Protein AF-A0A9Q5QVR5-F1 (afdb_monomer_lite)

Radius of gyration: 12.34 Å; chains: 1; bounding box: 30×35×25 Å

pLDDT: mean 87.03, std 11.25, range [39.72, 94.0]

Sequence (80 aa):
MSEERQNQYFNLIDELLKCPNGQEPEVLEAQPELIDSGLIHTMLQVATMFAHEGNQDGAQFLFFIARELAKQLGLYPDLS

Secondary structure (DSSP, 8-state):
--HHHHHHHHHHHHHHHHSPTT-HHHHHHT-GGG-SHHHHHHHHHHHHHHHHTT-HHHHHHHHHHHHHHHHHTT-S----

Organism: NCBI:txid1170768

Structure (mmCIF, N/CA/C/O backbone):
data_AF-A0A9Q5QVR5-F1
#
_entry.id   AF-A0A9Q5QVR5-F1
#
loop_
_atom_site.group_PDB
_atom_site.id
_atom_site.type_symbol
_atom_site.label_atom_id
_atom_site.label_alt_id
_atom_site.label_comp_id
_atom_site.label_asym_id
_atom_site.label_entity_id
_atom_site.label_seq_id
_atom_site.pdbx_PDB_ins_code
_atom_site.Cartn_x
_atom_site.Cartn_y
_atom_site.Cartn_z
_atom_site.occupancy
_atom_site.B_iso_or_equiv
_atom_site.auth_seq_id
_atom_site.auth_comp_id
_atom_site.auth_asym_id
_atom_site.auth_atom_id
_atom_site.pdbx_PDB_model_num
ATOM 1 N N . MET A 1 1 ? -11.364 13.033 -7.741 1.00 56.25 1 MET A N 1
ATOM 2 C CA . MET A 1 1 ? -10.249 12.842 -6.795 1.00 56.25 1 MET A CA 1
ATOM 3 C C . MET A 1 1 ? -9.763 14.219 -6.404 1.00 56.25 1 MET A C 1
ATOM 5 O O . MET A 1 1 ? -9.339 14.944 -7.291 1.00 56.25 1 MET A O 1
ATOM 9 N N . SER A 1 2 ? -9.920 14.618 -5.144 1.00 75.31 2 SER A N 1
ATOM 10 C CA . SER A 1 2 ? -9.310 15.861 -4.657 1.00 75.31 2 SER A CA 1
ATOM 11 C C . SER A 1 2 ? -7.812 15.624 -4.467 1.00 75.31 2 SER A C 1
ATOM 13 O O . SER A 1 2 ? -7.430 14.532 -4.045 1.00 75.31 2 SER A O 1
ATOM 15 N N . GLU A 1 3 ? -6.978 16.623 -4.755 1.00 80.12 3 GLU A N 1
ATOM 16 C CA . GLU A 1 3 ? -5.515 16.562 -4.565 1.00 80.12 3 GLU A CA 1
ATOM 17 C C . GLU A 1 3 ? -5.135 16.108 -3.145 1.00 80.12 3 GLU A C 1
ATOM 19 O O . GLU A 1 3 ? -4.182 15.358 -2.956 1.00 80.12 3 GLU A O 1
ATOM 24 N N . GLU A 1 4 ? -5.940 16.474 -2.148 1.00 85.38 4 GLU A N 1
ATOM 25 C CA . GLU A 1 4 ? -5.787 16.052 -0.753 1.00 85.38 4 GLU A CA 1
ATOM 26 C C . GLU A 1 4 ? -5.814 14.524 -0.585 1.00 85.38 4 GLU A C 1
ATOM 28 O O . GLU A 1 4 ? -4.921 13.951 0.033 1.00 85.38 4 GLU A O 1
ATOM 33 N N . ARG A 1 5 ? -6.763 13.839 -1.235 1.00 86.69 5 ARG A N 1
ATOM 34 C CA . ARG A 1 5 ? -6.911 12.378 -1.139 1.00 86.69 5 ARG A CA 1
ATOM 35 C C . ARG A 1 5 ? -5.754 11.645 -1.815 1.00 86.69 5 ARG A C 1
ATOM 37 O O . ARG A 1 5 ? -5.299 10.615 -1.332 1.00 86.69 5 ARG A O 1
ATOM 44 N N . GLN A 1 6 ? -5.256 12.193 -2.922 1.00 87.88 6 GLN A N 1
ATOM 45 C CA . GLN A 1 6 ? -4.089 11.643 -3.604 1.00 87.88 6 GLN A CA 1
ATOM 46 C C . GLN A 1 6 ? -2.821 11.791 -2.752 1.00 87.88 6 GLN A C 1
ATOM 48 O O . GLN A 1 6 ? -2.056 10.835 -2.640 1.00 87.88 6 GLN A O 1
ATOM 53 N N . ASN A 1 7 ? -2.632 12.935 -2.088 1.00 90.12 7 ASN A N 1
ATOM 54 C CA . ASN A 1 7 ? -1.538 13.112 -1.131 1.00 90.12 7 ASN A CA 1
ATOM 55 C C . ASN A 1 7 ? -1.641 12.140 0.051 1.00 90.12 7 ASN A C 1
ATOM 57 O O . ASN A 1 7 ? -0.630 11.569 0.450 1.00 90.12 7 ASN A O 1
ATOM 61 N N . GLN A 1 8 ? -2.847 11.889 0.569 1.00 92.88 8 GLN A N 1
ATOM 62 C CA . GLN A 1 8 ? -3.053 10.890 1.621 1.00 92.88 8 GLN A CA 1
ATOM 63 C C . GLN A 1 8 ? -2.665 9.477 1.166 1.00 92.88 8 GLN A C 1
ATOM 65 O O . GLN A 1 8 ? -2.016 8.757 1.920 1.00 92.88 8 GLN A O 1
ATOM 70 N N . TYR A 1 9 ? -2.990 9.091 -0.072 1.00 93.62 9 TYR A N 1
ATOM 71 C CA . TYR A 1 9 ? -2.551 7.807 -0.628 1.00 93.62 9 TYR A CA 1
ATOM 72 C C . TYR A 1 9 ? -1.033 7.709 -0.725 1.00 93.62 9 TYR A C 1
ATOM 74 O O . TYR A 1 9 ? -0.469 6.703 -0.306 1.00 93.62 9 TYR A O 1
ATOM 82 N N . PHE A 1 10 ? -0.362 8.746 -1.228 1.00 92.31 10 PHE A N 1
ATOM 83 C CA . PHE A 1 10 ? 1.100 8.760 -1.279 1.00 92.31 10 PHE A CA 1
ATOM 84 C C . PHE A 1 10 ? 1.727 8.698 0.113 1.00 92.31 10 PHE A C 1
ATOM 86 O O . PHE A 1 10 ? 2.676 7.946 0.304 1.00 92.31 10 PHE A O 1
ATOM 93 N N . ASN A 1 11 ? 1.175 9.423 1.086 1.00 92.94 11 ASN A N 1
ATOM 94 C CA . ASN A 1 11 ? 1.658 9.388 2.463 1.00 92.94 11 ASN A CA 1
ATOM 95 C C . ASN A 1 11 ? 1.485 7.996 3.085 1.00 92.94 11 ASN A C 1
ATOM 97 O O . ASN A 1 11 ? 2.406 7.487 3.709 1.00 92.94 11 ASN A O 1
ATOM 101 N N . LEU A 1 12 ? 0.336 7.351 2.865 1.00 93.00 12 LEU A N 1
ATOM 102 C CA . LEU A 1 12 ? 0.085 5.985 3.325 1.00 93.00 12 LEU A CA 1
ATOM 103 C C . LEU A 1 12 ? 1.047 4.978 2.672 1.00 93.00 12 LEU A C 1
ATOM 105 O O . LEU A 1 12 ? 1.562 4.090 3.341 1.00 93.00 12 LEU A O 1
ATOM 109 N N . ILE A 1 13 ? 1.318 5.122 1.374 1.00 92.81 13 ILE A N 1
ATOM 110 C CA . ILE A 1 13 ? 2.273 4.275 0.646 1.00 92.81 13 ILE A CA 1
ATOM 111 C C . ILE A 1 13 ? 3.698 4.463 1.177 1.00 92.81 13 ILE A C 1
ATOM 113 O O . ILE A 1 13 ? 4.421 3.487 1.357 1.00 92.81 13 ILE A O 1
ATOM 117 N N . ASP A 1 14 ? 4.104 5.704 1.432 1.00 92.06 14 ASP A N 1
ATOM 118 C CA . ASP A 1 14 ? 5.413 6.022 2.001 1.00 92.06 14 ASP A CA 1
ATOM 119 C C . ASP A 1 14 ? 5.566 5.457 3.424 1.00 92.06 14 ASP A C 1
ATOM 121 O O . ASP A 1 14 ? 6.585 4.836 3.724 1.00 92.06 14 ASP A O 1
ATOM 125 N N . GLU A 1 15 ? 4.531 5.568 4.263 1.00 92.00 15 GLU A N 1
ATOM 126 C CA . GLU A 1 15 ? 4.483 4.939 5.591 1.00 92.00 15 GLU A CA 1
ATOM 127 C C . GLU A 1 15 ? 4.624 3.415 5.492 1.00 92.00 15 GLU A C 1
ATOM 129 O O . GLU A 1 15 ? 5.416 2.826 6.223 1.00 92.00 15 GLU A O 1
ATOM 134 N N . LEU A 1 16 ? 3.928 2.775 4.545 1.00 91.44 16 LEU A N 1
A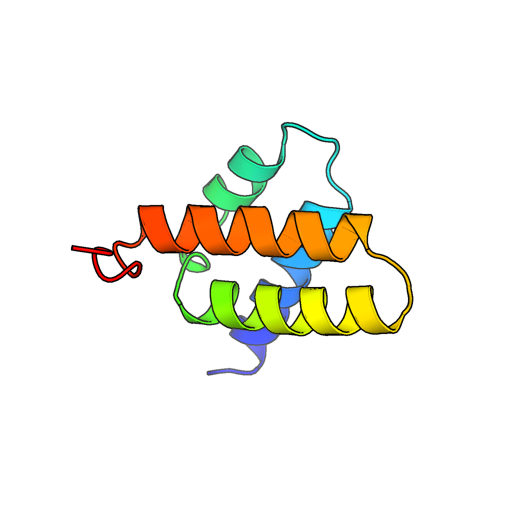TOM 135 C CA . LEU A 1 16 ? 4.034 1.332 4.305 1.00 91.44 16 LEU A CA 1
ATOM 136 C C . LEU A 1 16 ? 5.442 0.903 3.887 1.00 91.44 16 LEU A C 1
ATOM 138 O O . LEU A 1 16 ? 5.919 -0.135 4.329 1.00 91.44 16 LEU A O 1
ATOM 142 N N . LEU A 1 17 ? 6.111 1.697 3.050 1.00 90.00 17 LEU A N 1
ATOM 143 C CA . LEU A 1 17 ? 7.478 1.423 2.599 1.00 90.00 17 LEU A CA 1
ATOM 144 C C . LEU A 1 17 ? 8.526 1.651 3.698 1.00 90.00 17 LEU A C 1
ATOM 146 O O . LEU A 1 17 ? 9.588 1.029 3.670 1.00 90.00 17 LEU A O 1
ATOM 150 N N . LYS A 1 18 ? 8.256 2.566 4.635 1.00 89.38 18 LYS A N 1
ATOM 151 C CA . LYS A 1 18 ? 9.143 2.890 5.762 1.00 89.38 18 LYS A CA 1
ATOM 152 C C . LYS A 1 18 ? 8.912 2.006 6.981 1.00 89.38 18 LYS A C 1
ATOM 154 O O . LYS A 1 18 ? 9.823 1.867 7.800 1.00 89.38 18 LYS A O 1
ATOM 159 N N . CYS A 1 19 ? 7.718 1.441 7.121 1.00 88.19 19 CYS A N 1
ATOM 160 C CA . CYS A 1 19 ? 7.402 0.545 8.218 1.00 88.19 19 CYS A CA 1
ATOM 161 C C . CYS A 1 19 ? 8.209 -0.755 8.122 1.00 88.19 19 CYS A C 1
ATOM 163 O O . CYS A 1 19 ? 8.486 -1.253 7.028 1.00 88.19 19 CYS A O 1
ATOM 165 N N . PRO A 1 20 ? 8.618 -1.324 9.266 1.00 84.25 20 PRO A N 1
ATOM 166 C CA . PRO A 1 20 ? 9.254 -2.627 9.274 1.00 84.25 20 PRO A CA 1
ATOM 167 C C . PRO A 1 20 ? 8.244 -3.704 8.867 1.00 84.25 20 PRO A C 1
ATOM 169 O O . PRO A 1 20 ? 7.042 -3.585 9.098 1.00 84.25 20 PRO A O 1
ATOM 172 N N . ASN A 1 21 ? 8.769 -4.780 8.284 1.00 79.12 21 ASN A N 1
ATOM 173 C CA . ASN A 1 21 ? 7.977 -5.924 7.840 1.00 79.12 21 ASN A CA 1
ATOM 174 C C . ASN A 1 21 ? 7.114 -6.479 8.989 1.00 79.12 21 ASN A C 1
ATOM 176 O O . ASN A 1 21 ? 7.637 -6.827 10.050 1.00 79.12 21 ASN A O 1
ATOM 180 N N . GLY A 1 22 ? 5.811 -6.587 8.751 1.00 80.81 22 GLY A N 1
ATOM 181 C CA . GLY A 1 22 ? 4.795 -7.027 9.703 1.00 80.81 22 GLY A CA 1
ATOM 182 C C . GLY A 1 22 ? 3.907 -5.913 10.267 1.00 80.81 22 GLY A C 1
ATOM 183 O O . GLY A 1 22 ? 2.922 -6.243 10.922 1.00 80.81 22 GLY A O 1
ATOM 184 N N . GLN A 1 23 ? 4.209 -4.634 10.016 1.00 88.44 23 GLN A N 1
ATOM 185 C CA . GLN A 1 23 ? 3.396 -3.498 10.486 1.00 88.44 23 GLN A CA 1
ATOM 186 C C . GLN A 1 23 ? 2.516 -2.876 9.394 1.00 88.44 23 GLN A C 1
ATOM 188 O O . GLN A 1 23 ? 1.692 -2.010 9.677 1.00 88.44 23 GLN A O 1
ATOM 193 N N . GLU A 1 24 ? 2.636 -3.344 8.151 1.00 89.81 24 GLU A N 1
ATOM 194 C CA . GLU A 1 24 ? 1.753 -2.967 7.047 1.00 89.81 24 GLU A CA 1
ATOM 195 C C . GLU A 1 24 ? 0.254 -3.019 7.388 1.00 89.81 24 GLU A C 1
ATOM 197 O O . GLU A 1 24 ? -0.439 -2.040 7.097 1.00 89.81 24 GLU A O 1
ATOM 202 N N . PRO A 1 25 ? -0.278 -4.102 8.000 1.00 86.94 25 PRO A N 1
ATOM 203 C CA . PRO A 1 25 ? -1.697 -4.158 8.334 1.00 86.94 25 PRO A CA 1
ATOM 204 C C . PRO A 1 25 ? -2.095 -3.081 9.345 1.00 86.94 25 PRO A C 1
ATOM 206 O O . PRO A 1 25 ? -3.118 -2.443 9.142 1.00 86.94 25 PRO A O 1
ATOM 209 N N . GLU A 1 26 ? -1.272 -2.791 10.359 1.00 90.00 26 GLU A N 1
ATOM 210 C CA . GLU A 1 26 ? -1.581 -1.753 11.356 1.00 90.00 26 GLU A CA 1
ATOM 211 C C . GLU A 1 26 ? -1.705 -0.364 10.708 1.00 90.00 26 GLU A C 1
ATOM 213 O O . GLU A 1 26 ? -2.614 0.404 11.023 1.00 90.00 26 GLU A O 1
ATOM 218 N N . VAL A 1 27 ? -0.812 -0.050 9.765 1.00 91.00 27 VAL A N 1
ATOM 219 C CA . VAL A 1 27 ? -0.808 1.221 9.022 1.00 91.00 27 VAL A CA 1
ATOM 220 C C . VAL A 1 27 ? -2.047 1.353 8.133 1.00 91.00 27 VAL A C 1
ATOM 222 O O . VAL A 1 27 ? -2.642 2.429 8.042 1.00 91.00 27 VAL A O 1
ATOM 225 N N . LEU A 1 28 ? -2.459 0.255 7.497 1.00 89.88 28 LEU A N 1
ATOM 226 C CA . LEU A 1 28 ? -3.680 0.184 6.694 1.00 89.88 28 LEU A CA 1
ATOM 227 C C . LEU A 1 28 ? -4.932 0.326 7.572 1.00 89.88 28 LEU A C 1
ATOM 229 O O . LEU A 1 28 ? -5.811 1.137 7.276 1.00 89.88 28 LEU A O 1
ATOM 233 N N . GLU A 1 29 ? -4.992 -0.409 8.681 1.00 87.75 29 GLU A N 1
ATOM 234 C CA . GLU A 1 29 ? -6.093 -0.381 9.648 1.00 87.75 29 GLU A CA 1
ATOM 235 C C . GLU A 1 29 ? -6.234 0.973 10.356 1.00 87.75 29 GLU A C 1
ATOM 237 O O . GLU A 1 29 ? -7.334 1.324 10.785 1.00 87.75 29 GLU A O 1
ATOM 242 N N . ALA A 1 30 ? -5.164 1.768 10.441 1.00 90.25 30 ALA A N 1
ATOM 243 C CA . ALA A 1 30 ? -5.217 3.127 10.972 1.00 90.25 30 ALA A CA 1
ATOM 244 C C . ALA A 1 30 ? -5.992 4.101 10.064 1.00 90.25 30 ALA A C 1
ATOM 246 O O . ALA A 1 30 ? -6.514 5.106 10.550 1.00 90.25 30 ALA A O 1
ATOM 247 N N . GLN A 1 31 ? -6.072 3.829 8.755 1.00 89.44 31 GLN A N 1
ATOM 248 C CA . GLN A 1 31 ? -6.696 4.716 7.764 1.00 89.44 31 GLN A CA 1
ATOM 249 C C . GLN A 1 31 ? -7.631 3.945 6.809 1.00 89.44 31 GLN A C 1
ATOM 251 O O . GLN A 1 31 ? -7.450 3.986 5.587 1.00 89.44 31 GLN A O 1
ATOM 256 N N . PRO A 1 32 ? -8.683 3.279 7.325 1.00 87.75 32 PRO A N 1
ATOM 257 C CA . PRO A 1 32 ? -9.567 2.436 6.518 1.00 87.75 32 PRO A CA 1
ATOM 258 C C . PRO A 1 32 ? -10.352 3.239 5.472 1.00 87.75 32 PRO A C 1
ATOM 260 O O . PRO A 1 32 ? -10.725 2.710 4.432 1.00 87.75 32 PRO A O 1
ATOM 263 N N . GLU A 1 33 ? -10.561 4.539 5.698 1.00 90.06 33 GLU A N 1
ATOM 264 C CA . GLU A 1 33 ? -11.200 5.450 4.739 1.00 90.06 33 GLU A CA 1
ATOM 265 C C . GLU A 1 33 ? -10.399 5.650 3.441 1.00 90.06 33 GLU A C 1
ATOM 267 O O . GLU A 1 33 ? -10.960 6.040 2.409 1.00 90.06 33 GLU A O 1
ATOM 272 N N . LEU A 1 34 ? -9.087 5.395 3.494 1.00 91.12 34 LEU A N 1
ATOM 273 C CA . LEU A 1 34 ? -8.197 5.471 2.344 1.00 91.12 34 LEU A CA 1
ATOM 274 C C . LEU A 1 34 ? -8.153 4.154 1.571 1.00 91.12 34 LEU A C 1
ATOM 276 O O . LEU A 1 34 ? -7.774 4.164 0.399 1.00 91.12 34 LEU A O 1
ATOM 280 N N . ILE A 1 35 ? -8.567 3.043 2.180 1.00 91.00 35 ILE A N 1
ATOM 281 C CA . ILE A 1 35 ? -8.575 1.732 1.538 1.00 91.00 35 ILE A CA 1
ATOM 282 C C . ILE A 1 35 ? -9.738 1.665 0.548 1.00 91.00 35 ILE A C 1
ATOM 284 O O . ILE A 1 35 ? -10.852 1.269 0.865 1.00 91.00 35 ILE A O 1
ATOM 288 N N . ASP A 1 36 ? -9.452 2.079 -0.681 1.00 91.56 36 ASP A N 1
ATOM 289 C CA . ASP A 1 36 ? -10.370 2.039 -1.813 1.00 91.56 36 ASP A CA 1
ATOM 290 C C . ASP A 1 36 ? -9.595 1.690 -3.097 1.00 91.56 36 ASP A C 1
ATOM 292 O O . ASP A 1 36 ? -8.360 1.678 -3.133 1.00 91.56 36 ASP A O 1
ATOM 296 N N . SER A 1 37 ? -10.321 1.471 -4.191 1.00 89.94 37 SER A N 1
ATOM 297 C CA . SER A 1 37 ? -9.786 1.336 -5.548 1.00 89.94 37 SER A CA 1
ATOM 298 C C . SER A 1 37 ? -8.752 2.415 -5.917 1.00 89.94 37 SER A C 1
ATOM 300 O O . SER A 1 37 ? -7.767 2.121 -6.597 1.00 89.94 37 SER A O 1
ATOM 302 N N . GLY A 1 38 ? -8.925 3.650 -5.428 1.00 90.62 38 GLY A N 1
ATOM 303 C CA . GLY A 1 38 ? -7.989 4.757 -5.652 1.00 90.62 38 GLY A CA 1
ATOM 304 C C . GLY A 1 38 ? -6.595 4.533 -5.050 1.00 90.62 38 GLY A C 1
ATOM 305 O O . GLY A 1 38 ? -5.589 4.833 -5.700 1.00 90.62 38 GLY A O 1
ATOM 306 N N . LEU A 1 39 ? -6.519 3.958 -3.847 1.00 92.62 39 LEU A N 1
ATOM 307 C CA . LEU A 1 39 ? -5.250 3.616 -3.201 1.00 92.62 39 LEU A CA 1
ATOM 308 C C . LEU A 1 39 ? -4.543 2.493 -3.959 1.00 92.62 39 LEU A C 1
ATOM 310 O O . LEU A 1 39 ? -3.363 2.621 -4.273 1.00 92.62 39 LEU A O 1
ATOM 314 N N . ILE A 1 40 ? -5.283 1.440 -4.322 1.00 92.31 40 ILE A N 1
ATOM 315 C CA . ILE A 1 40 ? -4.766 0.305 -5.104 1.00 92.31 40 ILE A CA 1
ATOM 316 C C . ILE A 1 40 ? -4.140 0.804 -6.407 1.00 92.31 40 ILE A C 1
ATOM 318 O O . ILE A 1 40 ? -3.022 0.426 -6.751 1.00 92.31 40 ILE A O 1
ATOM 322 N N . HIS A 1 41 ? -4.835 1.686 -7.124 1.00 91.44 41 HIS A N 1
ATOM 323 C CA . HIS A 1 41 ? -4.331 2.213 -8.387 1.00 91.44 41 HIS A CA 1
ATOM 324 C C . HIS A 1 41 ? -3.050 3.038 -8.188 1.00 91.44 41 HIS A C 1
ATOM 326 O O . HIS A 1 41 ? -2.097 2.892 -8.951 1.00 91.44 41 HIS A O 1
ATOM 332 N N . THR A 1 42 ? -2.989 3.829 -7.113 1.00 93.00 42 THR A N 1
ATOM 333 C CA . THR A 1 42 ? -1.800 4.618 -6.758 1.00 93.00 42 THR A CA 1
ATOM 334 C C . THR A 1 42 ? -0.617 3.711 -6.397 1.00 93.00 42 THR A C 1
ATOM 336 O O . THR A 1 42 ? 0.489 3.920 -6.895 1.00 93.00 42 THR A O 1
ATOM 339 N N . MET A 1 43 ? -0.846 2.650 -5.615 1.00 93.31 43 MET A N 1
ATOM 340 C CA . MET A 1 43 ? 0.168 1.638 -5.289 1.00 93.31 43 MET A CA 1
ATOM 341 C C . MET A 1 43 ? 0.749 0.985 -6.543 1.00 93.31 43 MET A C 1
ATOM 343 O O . MET A 1 43 ? 1.963 0.847 -6.645 1.00 93.31 43 MET A O 1
ATOM 347 N N . LEU A 1 44 ? -0.091 0.629 -7.521 1.00 92.44 44 LEU A N 1
ATOM 348 C CA . LEU A 1 44 ? 0.360 0.049 -8.791 1.00 92.44 44 LEU A CA 1
ATOM 349 C C . LEU A 1 44 ? 1.220 1.026 -9.604 1.00 92.44 44 LEU A C 1
ATOM 351 O O . LEU A 1 44 ? 2.217 0.614 -10.204 1.00 92.44 44 LEU A O 1
ATOM 355 N N . GLN A 1 45 ? 0.870 2.316 -9.614 1.00 92.62 45 GLN A N 1
ATOM 356 C CA . GLN A 1 45 ? 1.679 3.340 -10.280 1.00 92.62 45 GLN A CA 1
ATOM 357 C C . GLN A 1 45 ? 3.062 3.474 -9.632 1.00 92.62 45 GLN A C 1
ATOM 359 O O . GLN A 1 45 ? 4.068 3.432 -10.342 1.00 92.62 45 GLN A O 1
ATOM 364 N N . VAL A 1 46 ? 3.123 3.571 -8.299 1.00 93.44 46 VAL A N 1
ATOM 365 C CA . VAL A 1 46 ? 4.394 3.657 -7.559 1.00 93.44 46 VAL A CA 1
ATOM 366 C C . VAL A 1 46 ? 5.208 2.371 -7.725 1.00 93.44 46 VAL A C 1
ATOM 368 O O . VAL A 1 46 ? 6.403 2.440 -7.996 1.00 93.44 46 VAL A O 1
ATOM 371 N N . ALA A 1 47 ? 4.569 1.200 -7.673 1.00 93.31 47 ALA A N 1
ATOM 372 C CA . ALA A 1 47 ? 5.224 -0.085 -7.911 1.00 93.31 47 ALA A CA 1
ATOM 373 C C . ALA A 1 47 ? 5.874 -0.153 -9.300 1.00 93.31 47 ALA A C 1
ATOM 375 O O . ALA A 1 47 ? 7.011 -0.598 -9.446 1.00 93.31 47 ALA A O 1
ATOM 376 N N . THR A 1 48 ? 5.169 0.323 -10.328 1.00 93.25 48 THR A N 1
ATOM 377 C CA . THR A 1 48 ? 5.688 0.362 -11.702 1.00 93.25 48 THR A CA 1
ATOM 378 C C . THR A 1 48 ? 6.891 1.300 -11.810 1.00 93.25 48 THR A C 1
ATOM 380 O O . THR A 1 48 ? 7.892 0.948 -12.433 1.00 93.25 48 THR A O 1
ATOM 383 N N . MET A 1 49 ? 6.821 2.468 -11.163 1.00 93.44 49 MET A N 1
ATOM 384 C CA . MET A 1 49 ? 7.941 3.409 -11.087 1.00 93.44 49 MET A CA 1
ATOM 385 C C . MET A 1 49 ? 9.154 2.773 -10.396 1.00 93.44 49 MET A C 1
ATOM 387 O O . MET A 1 49 ? 10.248 2.789 -10.951 1.00 93.44 49 MET A O 1
ATOM 391 N N . PHE A 1 50 ? 8.950 2.114 -9.257 1.00 93.56 50 PHE A N 1
ATOM 392 C CA . PHE A 1 50 ? 10.009 1.425 -8.522 1.00 93.56 50 PHE A CA 1
ATOM 393 C C . PHE A 1 50 ? 10.671 0.328 -9.360 1.00 93.56 50 PHE A C 1
ATOM 395 O O . PHE A 1 50 ? 11.897 0.229 -9.389 1.00 93.56 50 PHE A O 1
ATOM 402 N N . ALA A 1 51 ? 9.883 -0.4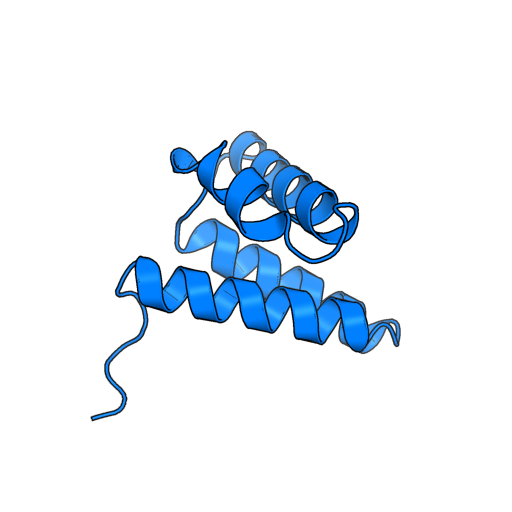52 -10.105 1.00 92.69 51 ALA A N 1
ATOM 403 C CA . ALA A 1 51 ? 10.414 -1.465 -11.012 1.00 92.69 51 ALA A CA 1
ATOM 404 C C . ALA A 1 51 ? 11.289 -0.846 -12.117 1.00 92.69 51 ALA A C 1
ATOM 406 O O . ALA A 1 51 ? 12.326 -1.411 -12.463 1.00 92.69 51 ALA A O 1
ATOM 407 N N . HIS A 1 52 ? 10.901 0.321 -12.643 1.00 93.19 52 HIS A N 1
ATOM 408 C CA . HIS A 1 52 ? 11.690 1.067 -13.628 1.00 93.19 52 HIS A CA 1
ATOM 409 C C . HIS A 1 52 ? 12.986 1.642 -13.040 1.00 93.19 52 HIS A C 1
ATOM 411 O O . HIS A 1 52 ? 14.002 1.677 -13.729 1.00 93.19 52 HIS A O 1
ATOM 417 N N . GLU A 1 53 ? 12.970 2.061 -11.775 1.00 92.00 53 GLU A N 1
ATOM 418 C CA . GLU A 1 53 ? 14.149 2.568 -11.057 1.00 92.00 53 GLU A CA 1
ATOM 419 C C . GLU A 1 53 ? 15.100 1.452 -10.583 1.00 92.00 53 GLU A C 1
ATOM 421 O O . GLU A 1 53 ? 16.177 1.729 -10.058 1.00 92.00 53 GLU A O 1
ATOM 426 N N . GLY A 1 54 ? 14.733 0.183 -10.791 1.00 93.31 54 GLY A N 1
ATOM 427 C CA . GLY A 1 54 ? 15.509 -0.983 -10.364 1.00 93.31 54 GLY A CA 1
ATOM 428 C C . GLY A 1 54 ? 15.217 -1.442 -8.933 1.00 93.31 54 GLY A C 1
ATOM 429 O O . GLY A 1 54 ? 15.837 -2.393 -8.463 1.00 93.31 54 GLY A O 1
ATOM 430 N N . ASN A 1 55 ? 14.249 -0.825 -8.251 1.00 91.75 55 ASN A N 1
ATOM 431 C CA . ASN A 1 55 ? 13.778 -1.232 -6.930 1.00 91.75 55 ASN A CA 1
ATOM 432 C C . ASN A 1 55 ? 12.686 -2.308 -7.046 1.00 91.75 55 ASN A C 1
ATOM 434 O O . ASN A 1 55 ? 11.497 -2.062 -6.821 1.00 91.75 55 ASN A O 1
ATOM 438 N N . GLN A 1 56 ? 13.092 -3.517 -7.439 1.00 91.06 56 GLN A N 1
ATOM 439 C CA . GLN A 1 56 ? 12.161 -4.633 -7.619 1.00 91.06 56 GLN A CA 1
ATOM 440 C C . GLN A 1 56 ? 11.504 -5.068 -6.305 1.00 91.06 56 GLN A C 1
ATOM 442 O O . GLN A 1 56 ? 10.321 -5.403 -6.312 1.00 91.06 56 GLN A O 1
ATOM 447 N N . ASP A 1 57 ? 12.231 -5.015 -5.188 1.00 90.75 57 ASP A N 1
ATOM 448 C CA . ASP A 1 57 ? 11.716 -5.387 -3.869 1.00 90.75 57 ASP A CA 1
ATOM 449 C C . ASP A 1 57 ? 10.537 -4.502 -3.457 1.00 90.75 57 ASP A C 1
ATOM 451 O O . ASP A 1 57 ? 9.457 -5.006 -3.139 1.00 90.75 57 ASP A O 1
ATOM 455 N N . GLY A 1 58 ? 10.697 -3.176 -3.544 1.00 90.12 58 GLY A N 1
ATOM 456 C CA . GLY A 1 58 ? 9.616 -2.246 -3.221 1.00 90.12 58 GLY A CA 1
ATOM 457 C C . GLY A 1 58 ? 8.455 -2.320 -4.220 1.00 90.12 58 GLY A C 1
ATOM 458 O O . GLY A 1 58 ? 7.293 -2.224 -3.825 1.00 90.12 58 GLY A O 1
ATOM 459 N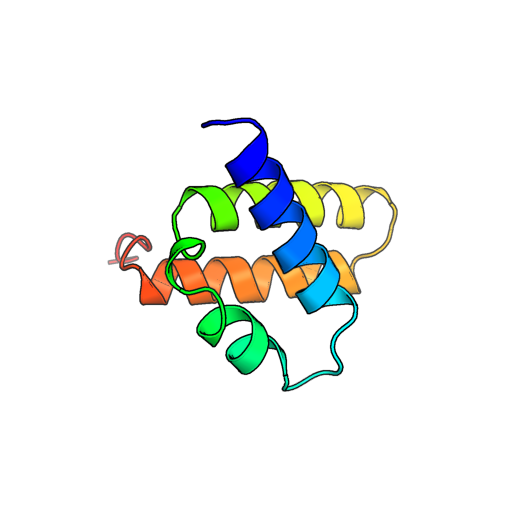 N . ALA A 1 59 ? 8.737 -2.574 -5.502 1.00 94.00 59 ALA A N 1
ATOM 460 C CA . ALA A 1 59 ? 7.692 -2.806 -6.497 1.00 94.00 59 ALA A CA 1
ATOM 461 C C . ALA A 1 59 ? 6.848 -4.048 -6.171 1.00 94.00 59 ALA A C 1
ATOM 463 O O . ALA A 1 59 ? 5.617 -3.990 -6.176 1.00 94.00 59 ALA A O 1
ATOM 464 N N . GLN A 1 60 ? 7.502 -5.169 -5.859 1.00 92.56 60 GLN A N 1
ATOM 465 C CA . GLN A 1 60 ? 6.833 -6.424 -5.528 1.00 92.56 60 GLN A CA 1
ATOM 466 C C . GLN A 1 60 ? 6.025 -6.302 -4.233 1.00 92.56 60 GLN A C 1
ATOM 468 O O . GLN A 1 60 ? 4.904 -6.805 -4.160 1.00 92.56 60 GLN A O 1
ATOM 473 N N . PHE A 1 61 ? 6.569 -5.593 -3.245 1.00 92.19 61 PHE A N 1
ATOM 474 C CA . PHE A 1 61 ? 5.893 -5.278 -1.994 1.00 92.19 61 PHE A CA 1
ATOM 475 C C . PHE A 1 61 ? 4.584 -4.510 -2.222 1.00 92.19 61 PHE A C 1
ATOM 477 O O . PHE A 1 61 ? 3.515 -4.967 -1.817 1.00 92.19 61 PHE A O 1
ATOM 484 N N . LEU A 1 62 ? 4.634 -3.393 -2.952 1.00 93.50 62 LEU A N 1
ATOM 485 C CA . LEU A 1 62 ? 3.439 -2.599 -3.247 1.00 93.50 62 LEU A CA 1
ATOM 486 C C . LEU A 1 62 ? 2.405 -3.388 -4.053 1.00 93.50 62 LEU A C 1
ATOM 488 O O . LEU A 1 62 ? 1.207 -3.275 -3.799 1.00 93.50 62 LEU A O 1
ATOM 492 N N . PHE A 1 63 ? 2.852 -4.226 -4.991 1.00 92.06 63 PHE A N 1
ATOM 493 C CA . PHE A 1 63 ? 1.963 -5.088 -5.768 1.00 92.06 63 PHE A CA 1
ATOM 494 C C . PHE A 1 63 ? 1.263 -6.137 -4.892 1.00 92.06 63 PHE A C 1
ATOM 496 O O . PHE A 1 63 ? 0.080 -6.427 -5.087 1.00 92.06 63 PHE A O 1
ATOM 503 N N . PHE A 1 64 ?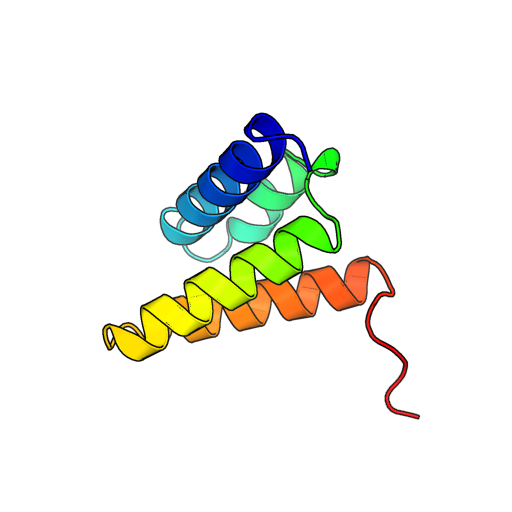 1.985 -6.701 -3.920 1.00 91.94 64 PHE A N 1
ATOM 504 C CA . PHE A 1 64 ? 1.441 -7.655 -2.960 1.00 91.94 64 PHE A CA 1
ATOM 505 C C . PHE A 1 64 ? 0.338 -7.016 -2.109 1.00 91.94 64 PHE A C 1
ATOM 507 O O . PHE A 1 64 ? -0.780 -7.536 -2.086 1.00 91.94 64 PHE A O 1
ATOM 514 N N . ILE A 1 65 ? 0.613 -5.853 -1.510 1.00 91.75 65 ILE A N 1
ATOM 515 C CA . ILE A 1 65 ? -0.364 -5.118 -0.696 1.00 91.75 65 ILE A CA 1
ATOM 516 C C . ILE A 1 65 ? -1.571 -4.699 -1.539 1.00 91.75 65 ILE A C 1
ATOM 518 O O . ILE A 1 65 ? -2.708 -4.979 -1.168 1.00 91.75 65 ILE A O 1
ATOM 522 N N . ALA A 1 66 ? -1.351 -4.112 -2.718 1.00 91.81 66 ALA A N 1
ATOM 523 C CA . ALA A 1 66 ? -2.429 -3.694 -3.614 1.00 91.81 66 ALA A CA 1
ATOM 524 C C . ALA A 1 66 ? -3.369 -4.859 -3.972 1.00 91.81 66 ALA A C 1
ATOM 526 O O . ALA A 1 66 ? -4.591 -4.701 -3.995 1.00 91.81 66 ALA A O 1
ATOM 527 N N . ARG A 1 67 ? -2.811 -6.052 -4.212 1.00 90.88 67 ARG A N 1
ATOM 528 C CA . ARG A 1 67 ? -3.591 -7.266 -4.479 1.00 90.88 67 ARG A CA 1
ATOM 529 C C . ARG A 1 67 ? -4.366 -7.736 -3.251 1.00 90.88 67 ARG A C 1
ATOM 531 O O . ARG A 1 67 ? -5.495 -8.200 -3.400 1.00 90.88 67 ARG A O 1
ATOM 538 N N . GLU A 1 68 ? -3.770 -7.675 -2.068 1.00 90.62 68 GLU A N 1
ATOM 539 C CA . GLU A 1 68 ? -4.444 -8.053 -0.828 1.00 90.62 68 GLU A CA 1
ATOM 540 C C . GLU A 1 68 ? -5.620 -7.119 -0.532 1.00 90.62 68 GLU A C 1
ATOM 542 O O . GLU A 1 68 ? -6.740 -7.591 -0.332 1.00 90.62 68 GLU A O 1
ATOM 547 N N . LEU A 1 69 ? -5.408 -5.808 -0.654 1.00 90.44 69 LEU A N 1
ATOM 548 C CA . LEU A 1 69 ? -6.459 -4.800 -0.533 1.00 90.44 69 LEU A CA 1
ATOM 549 C C . LEU A 1 69 ? -7.575 -5.007 -1.563 1.00 90.44 69 LEU A C 1
ATOM 551 O O . LEU A 1 69 ? -8.752 -4.944 -1.219 1.00 90.44 69 LEU A O 1
ATOM 555 N N . ALA A 1 70 ? -7.233 -5.325 -2.816 1.00 90.38 70 ALA A N 1
ATOM 556 C CA . ALA A 1 70 ? -8.229 -5.614 -3.848 1.00 90.38 70 ALA A CA 1
ATOM 557 C C . ALA A 1 70 ? -9.121 -6.811 -3.482 1.00 90.38 70 ALA A C 1
ATOM 559 O O . ALA A 1 70 ? -10.325 -6.780 -3.739 1.00 90.38 70 ALA A O 1
ATOM 560 N N . LYS A 1 71 ? -8.552 -7.851 -2.857 1.00 88.12 71 LYS A N 1
ATOM 561 C CA . LYS A 1 71 ? -9.327 -8.990 -2.343 1.00 88.12 71 LYS A CA 1
ATOM 562 C C . LYS A 1 71 ? -10.221 -8.580 -1.177 1.00 88.12 71 LYS A C 1
ATOM 564 O O . LYS A 1 71 ? -11.385 -8.962 -1.169 1.00 88.12 71 LYS A O 1
ATOM 569 N N . GLN A 1 72 ? -9.698 -7.807 -0.223 1.00 86.25 72 GLN A N 1
ATOM 570 C CA . GLN A 1 72 ? -10.474 -7.340 0.930 1.00 86.25 72 GLN A CA 1
ATOM 571 C C . GLN A 1 72 ? -11.668 -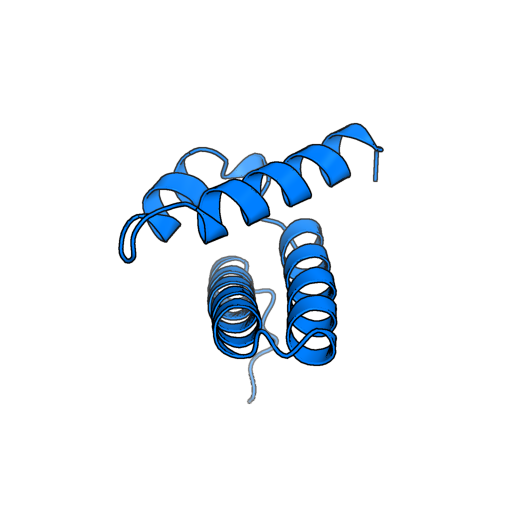6.475 0.509 1.00 86.25 72 GLN A C 1
ATOM 573 O O . GLN A 1 72 ? -12.758 -6.618 1.055 1.00 86.25 72 GLN A O 1
ATOM 578 N N . LEU A 1 73 ? -11.486 -5.632 -0.508 1.00 86.75 73 LEU A N 1
ATOM 579 C CA . LEU A 1 73 ? -12.548 -4.792 -1.061 1.00 86.75 73 LEU A CA 1
ATOM 580 C C . LEU A 1 73 ? -13.529 -5.550 -1.969 1.00 86.75 73 LEU A C 1
ATOM 582 O O . LEU A 1 73 ? -14.483 -4.953 -2.461 1.00 86.75 73 LEU A O 1
ATOM 586 N N . GLY A 1 74 ? -13.296 -6.839 -2.244 1.00 85.00 74 GLY A N 1
ATOM 587 C CA . GLY A 1 74 ? -14.090 -7.598 -3.215 1.00 85.00 74 GLY A CA 1
ATOM 588 C C . GLY A 1 74 ? -13.973 -7.058 -4.647 1.00 85.00 74 GLY A C 1
ATOM 589 O O . GLY A 1 74 ? -14.818 -7.341 -5.489 1.00 85.00 74 GLY A O 1
ATOM 590 N N . LEU A 1 75 ? -12.930 -6.268 -4.930 1.00 75.56 75 LEU A N 1
ATOM 591 C CA . LEU A 1 75 ? -12.632 -5.704 -6.250 1.00 75.56 75 LEU A CA 1
ATOM 592 C C . LEU A 1 75 ? -11.881 -6.687 -7.148 1.00 75.56 75 LEU A C 1
ATOM 594 O O . LEU A 1 75 ? -11.598 -6.372 -8.303 1.00 75.56 75 LEU A O 1
ATOM 598 N N . TYR A 1 76 ? -11.524 -7.859 -6.628 1.00 62.09 76 TYR A N 1
ATOM 599 C CA . TYR A 1 76 ? -11.022 -8.945 -7.445 1.00 62.09 76 TYR A CA 1
ATOM 600 C C . TYR A 1 76 ? -12.221 -9.620 -8.119 1.00 62.09 76 TYR A C 1
ATOM 602 O O . TYR A 1 76 ? -12.957 -10.316 -7.418 1.00 62.09 76 TYR A O 1
ATOM 610 N N . PRO A 1 77 ? -12.460 -9.433 -9.435 1.00 54.19 77 PRO A N 1
ATOM 611 C CA . PRO A 1 77 ? -13.411 -10.289 -10.118 1.00 54.19 77 PRO A CA 1
ATOM 612 C C . PRO A 1 77 ? -12.880 -11.708 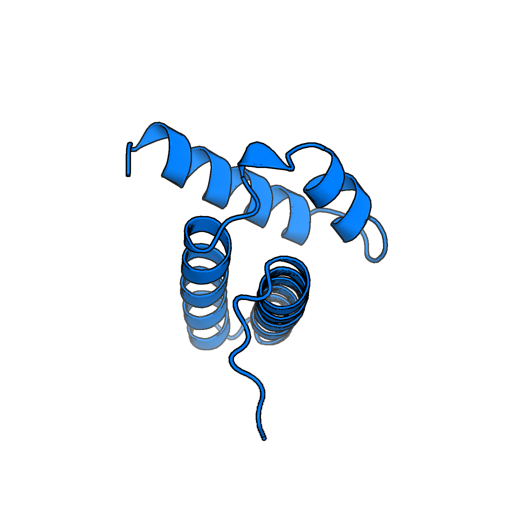-9.967 1.00 54.19 77 PRO A C 1
ATOM 614 O O . PRO A 1 77 ? -11.721 -11.974 -10.303 1.00 54.19 77 PRO A O 1
ATOM 617 N N . ASP A 1 78 ? -13.699 -12.578 -9.386 1.00 46.34 78 ASP A N 1
ATOM 618 C CA . ASP A 1 78 ? -13.476 -14.009 -9.349 1.00 46.34 78 ASP A CA 1
ATOM 619 C C . ASP A 1 78 ? -12.828 -14.456 -10.665 1.00 46.34 78 ASP A C 1
ATOM 621 O O . ASP A 1 78 ? -13.436 -14.374 -11.734 1.00 46.34 78 ASP A O 1
ATOM 625 N N . LEU A 1 79 ? -11.580 -14.930 -10.595 1.00 44.75 79 LEU A N 1
ATOM 626 C CA . LEU A 1 79 ? -11.068 -15.844 -11.609 1.00 44.75 79 LEU A CA 1
ATOM 627 C C . LEU A 1 79 ? -11.841 -17.157 -11.418 1.00 44.75 79 LEU A C 1
ATOM 629 O O . LEU A 1 79 ? -11.347 -18.084 -10.778 1.00 44.75 79 LEU A O 1
ATOM 633 N N . SER A 1 80 ? -13.090 -17.160 -11.887 1.00 39.72 80 SER A N 1
ATOM 634 C CA . SER A 1 80 ? -13.876 -18.355 -12.197 1.00 39.72 80 SER A CA 1
ATOM 635 C C . SER A 1 80 ? -13.533 -18.843 -13.597 1.00 39.72 80 SER A C 1
ATOM 637 O O . SER A 1 80 ? -13.342 -17.983 -14.488 1.00 39.72 80 SER A O 1
#

Foldseek 3Di:
DPPVLLVVLVVLLVCCVPDPPPCNVVSCVVCVVNLDPSSLVSLQVVLVVCVVVVNPVSSVVSPVVSVVSCVVVVVPDPPD